Protein AF-A0A7Y6ZDT8-F1 (afdb_monomer_lite)

Secondary structure (DSSP, 8-state):
-B-TTT--B------HHHHHHHHTS-TT-S-SSB-TTSSBPPHHHHHHHHHHHHTTSGGGSHHHHSS---TTHHHHHHHHHHHHTT--HHHHHHHHT--HHHHHHHH--

Sequence (109 aa):
MRTNKRSKIATIPVSQKLAALLDATPSDRMLILVGDKGQKLDAGSASKAVSRSRNRIPELAPETKGFDLRLYDARGTTATRLLEAGLGLNDIASYMGWSIRYASQVIEH

Radius of gyration: 16.11 Å; chains: 1; bounding box: 37×29×42 Å

Foldseek 3Di:
DADDPPRFAADADQDPVNVVLVVVADPPDPDSDAPPVRHDDDPVNVFVVVQVVQCVPVCSNCVNVVHHDTPVVVLLVVLQVVVVVVDDLVNSCRNSSHDSVVSCVSHVD

pLDDT: mean 88.55, std 5.51, range [53.81, 94.5]

Structure (mmCIF, N/CA/C/O backbone):
data_AF-A0A7Y6ZDT8-F1
#
_entry.id   AF-A0A7Y6ZDT8-F1
#
loop_
_atom_site.group_PDB
_atom_site.id
_atom_site.type_symbol
_atom_site.label_atom_id
_atom_site.label_alt_id
_atom_site.label_comp_id
_atom_site.label_asym_id
_atom_site.label_entity_id
_atom_site.label_seq_id
_atom_site.pdbx_PDB_ins_code
_atom_site.Cartn_x
_atom_site.Cartn_y
_atom_site.Cartn_z
_atom_site.occupancy
_atom_site.B_iso_or_equiv
_atom_site.auth_seq_id
_atom_site.auth_comp_id
_atom_site.auth_asym_id
_atom_site.auth_atom_id
_atom_site.pdbx_PDB_model_num
ATOM 1 N N . MET A 1 1 ? -15.923 -1.604 -3.213 1.00 74.00 1 MET A N 1
ATOM 2 C CA . MET A 1 1 ? -15.858 -0.573 -2.142 1.00 74.00 1 MET A CA 1
ATOM 3 C C . MET A 1 1 ? -15.790 0.828 -2.755 1.00 74.00 1 MET A C 1
ATOM 5 O O . MET A 1 1 ? -15.483 0.921 -3.934 1.00 74.00 1 MET A O 1
ATOM 9 N N . ARG A 1 2 ? -16.094 1.915 -2.023 1.00 78.75 2 ARG A N 1
ATOM 10 C CA . ARG A 1 2 ? -15.938 3.306 -2.514 1.00 78.75 2 ARG A CA 1
ATOM 11 C C . ARG A 1 2 ? -14.840 4.038 -1.742 1.00 78.75 2 ARG A C 1
ATOM 13 O O . ARG A 1 2 ? -14.738 3.900 -0.529 1.00 78.75 2 ARG A O 1
ATOM 20 N N . THR A 1 3 ? -14.026 4.823 -2.441 1.00 78.25 3 THR A N 1
ATOM 21 C CA . THR A 1 3 ? -12.978 5.650 -1.825 1.00 78.25 3 THR A CA 1
ATOM 22 C C . THR A 1 3 ? -13.571 6.889 -1.155 1.00 78.25 3 THR A C 1
ATOM 24 O O . THR A 1 3 ? -14.488 7.503 -1.687 1.00 78.25 3 THR A O 1
ATOM 27 N N . ASN A 1 4 ? -13.016 7.308 -0.015 1.00 76.50 4 ASN A N 1
ATOM 28 C CA . ASN A 1 4 ? -13.595 8.406 0.769 1.00 76.50 4 ASN A CA 1
ATOM 29 C C . ASN A 1 4 ? -13.439 9.786 0.093 1.00 76.50 4 ASN A C 1
ATOM 31 O O . ASN A 1 4 ? -14.337 10.613 0.121 1.00 76.50 4 ASN A O 1
ATOM 35 N N . LYS A 1 5 ? -12.299 10.041 -0.568 1.00 78.06 5 LYS A N 1
ATOM 36 C CA . LYS A 1 5 ? -11.979 11.375 -1.113 1.00 78.06 5 LYS A CA 1
ATOM 37 C C . LYS A 1 5 ? -12.776 11.744 -2.371 1.00 78.06 5 LYS A C 1
ATOM 39 O O . LYS A 1 5 ? -13.021 12.918 -2.612 1.00 78.06 5 LYS A O 1
ATOM 44 N N . ARG A 1 6 ? -13.084 10.770 -3.233 1.00 79.75 6 ARG A N 1
ATOM 45 C CA . ARG A 1 6 ? -13.695 11.018 -4.557 1.00 79.75 6 ARG A CA 1
ATOM 46 C C . ARG A 1 6 ? -14.804 10.026 -4.915 1.00 79.75 6 ARG A C 1
ATOM 48 O O . ARG A 1 6 ? -15.192 9.962 -6.079 1.00 79.75 6 ARG A O 1
ATOM 55 N N . SER A 1 7 ? -15.256 9.210 -3.961 1.00 80.69 7 SER A N 1
ATOM 56 C CA . SER A 1 7 ? -16.308 8.196 -4.142 1.00 80.69 7 SER A CA 1
ATOM 57 C C . SER A 1 7 ? -16.076 7.231 -5.310 1.00 80.69 7 SER A C 1
ATOM 59 O O . SER A 1 7 ? -17.018 6.643 -5.835 1.00 80.69 7 SER A O 1
ATOM 61 N N . LYS A 1 8 ? -14.816 7.043 -5.726 1.00 81.38 8 LYS A N 1
ATOM 62 C CA . LYS A 1 8 ? -14.463 6.120 -6.812 1.00 81.38 8 LYS A CA 1
ATOM 63 C C . LYS A 1 8 ? -14.655 4.685 -6.351 1.00 81.38 8 LYS A C 1
ATOM 65 O O . LYS A 1 8 ? -14.282 4.361 -5.223 1.00 81.38 8 LYS A O 1
ATOM 70 N N . ILE A 1 9 ? -15.231 3.858 -7.216 1.00 81.62 9 ILE A N 1
ATOM 71 C CA . ILE A 1 9 ? -15.381 2.428 -6.963 1.00 81.62 9 ILE A CA 1
ATOM 72 C C . ILE A 1 9 ? -13.993 1.788 -7.052 1.00 81.62 9 ILE A C 1
ATOM 74 O O . ILE A 1 9 ? -13.243 2.065 -7.982 1.00 81.62 9 ILE A O 1
ATOM 78 N N . ALA A 1 10 ? -13.664 0.989 -6.043 1.00 86.44 10 ALA A N 1
ATOM 79 C CA . ALA A 1 10 ? -12.490 0.139 -5.984 1.00 86.44 10 ALA A CA 1
ATOM 80 C C . ALA A 1 10 ? -12.940 -1.314 -5.810 1.00 86.44 10 ALA A C 1
ATOM 82 O O . ALA A 1 10 ? -13.708 -1.615 -4.882 1.00 86.44 10 ALA A O 1
ATOM 83 N N . THR A 1 11 ? -12.465 -2.199 -6.679 1.00 88.19 11 THR A N 1
ATOM 84 C CA . THR A 1 11 ? -12.747 -3.639 -6.617 1.00 88.19 11 THR A CA 1
ATOM 85 C C . THR A 1 11 ? -11.484 -4.361 -6.177 1.00 88.19 11 THR A C 1
ATOM 87 O O . THR A 1 11 ? -10.534 -4.451 -6.935 1.00 88.19 11 THR A O 1
ATOM 90 N N . ILE A 1 12 ? -11.442 -4.853 -4.940 1.00 88.56 12 ILE A N 1
ATOM 91 C CA . ILE A 1 12 ? -10.247 -5.516 -4.405 1.00 88.56 12 ILE A CA 1
ATOM 92 C C . ILE A 1 12 ? -10.507 -7.024 -4.421 1.00 88.56 12 ILE A C 1
ATOM 94 O O . ILE A 1 12 ? -11.291 -7.490 -3.590 1.00 88.56 12 ILE A O 1
ATOM 98 N N . PRO A 1 13 ? -9.914 -7.785 -5.359 1.00 85.44 13 PRO A N 1
ATOM 99 C CA . PRO A 1 13 ? -10.041 -9.233 -5.348 1.00 85.44 13 PRO A CA 1
ATOM 100 C C . PRO 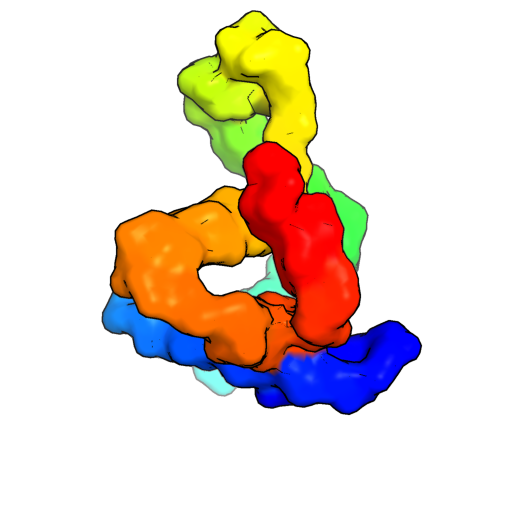A 1 13 ? -9.347 -9.805 -4.109 1.00 85.44 13 PRO A C 1
ATOM 102 O O . PRO A 1 13 ? -8.249 -9.385 -3.733 1.00 85.44 13 PRO A O 1
ATOM 105 N N . VAL A 1 14 ? -9.995 -10.774 -3.468 1.00 89.56 14 VAL A N 1
ATOM 106 C CA . VAL A 1 14 ? -9.444 -11.456 -2.297 1.00 89.56 14 VAL A CA 1
ATOM 107 C C . VAL A 1 14 ? -8.625 -12.645 -2.784 1.00 89.56 14 VAL A C 1
ATOM 109 O O . VAL A 1 14 ? -9.169 -13.608 -3.316 1.00 89.56 14 VAL A O 1
ATOM 112 N N . SER A 1 15 ? -7.302 -12.573 -2.629 1.00 89.31 15 SER A N 1
ATOM 113 C CA . SER A 1 15 ? -6.433 -13.722 -2.897 1.00 89.31 15 SER A CA 1
ATOM 114 C C . SER A 1 15 ? -6.637 -14.807 -1.839 1.00 89.31 15 SER A C 1
ATOM 116 O O . SER A 1 15 ? -7.038 -14.507 -0.717 1.00 89.31 15 SER A O 1
ATOM 118 N N . GLN A 1 16 ? -6.287 -16.060 -2.146 1.00 93.19 16 GLN A N 1
ATOM 119 C CA . GLN A 1 16 ? -6.370 -17.161 -1.173 1.00 93.19 16 GLN A CA 1
ATOM 120 C C . GLN A 1 16 ? -5.609 -16.853 0.125 1.00 93.19 16 GLN A C 1
ATOM 122 O O . GLN A 1 16 ? -6.105 -17.104 1.219 1.00 93.19 16 GLN A O 1
ATOM 127 N N . LYS A 1 17 ? -4.426 -16.234 0.015 1.00 92.06 17 LYS A N 1
ATOM 128 C CA . LYS A 1 17 ? -3.634 -15.815 1.179 1.00 92.06 17 LYS A CA 1
ATOM 129 C C . LYS A 1 17 ? -4.341 -14.735 2.000 1.00 92.06 17 LYS A C 1
ATOM 131 O O . LYS A 1 17 ? -4.255 -14.757 3.223 1.00 92.06 17 LYS A O 1
ATOM 136 N N . LEU A 1 1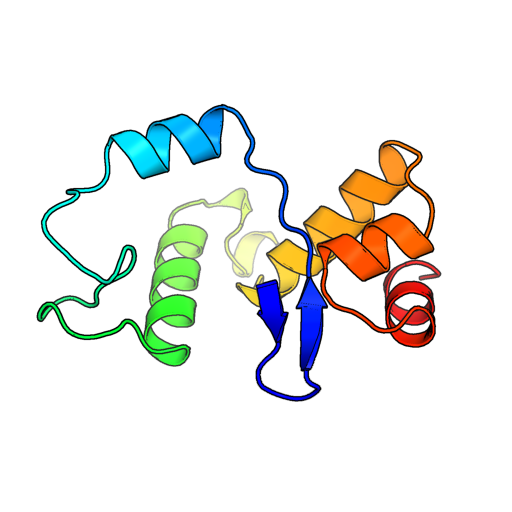8 ? -5.019 -13.789 1.346 1.00 90.62 18 LEU A N 1
ATOM 137 C CA . LEU A 1 18 ? -5.803 -12.775 2.047 1.00 90.62 18 LEU A CA 1
ATOM 138 C C . LEU A 1 18 ? -7.048 -13.389 2.697 1.00 90.62 18 LEU A C 1
ATOM 140 O O . LEU A 1 18 ? -7.336 -13.043 3.833 1.00 90.62 18 LEU A O 1
ATOM 144 N N . ALA A 1 19 ? -7.735 -14.318 2.026 1.00 93.50 19 ALA A N 1
ATOM 145 C CA . ALA A 1 19 ? -8.878 -15.037 2.588 1.00 93.50 19 ALA A CA 1
ATOM 146 C C . ALA A 1 19 ? -8.490 -15.767 3.881 1.00 93.50 19 ALA A C 1
ATOM 148 O O . ALA A 1 19 ? -9.070 -15.495 4.923 1.00 93.50 19 ALA A O 1
ATOM 149 N N . ALA A 1 20 ? -7.412 -16.559 3.852 1.00 94.50 20 ALA A N 1
ATOM 150 C CA . ALA A 1 20 ? -6.917 -17.262 5.036 1.00 94.50 20 ALA A CA 1
ATOM 151 C C . ALA A 1 20 ? -6.559 -16.315 6.199 1.00 94.50 20 ALA A C 1
ATOM 153 O O . ALA A 1 20 ? -6.768 -16.650 7.362 1.00 94.50 20 ALA A O 1
ATOM 154 N N . LEU A 1 21 ? -6.029 -15.121 5.903 1.00 91.50 21 LEU A N 1
ATOM 155 C CA . LEU A 1 21 ? -5.770 -14.104 6.927 1.00 91.50 21 LEU A CA 1
ATOM 156 C C . LEU A 1 21 ? -7.066 -13.523 7.503 1.00 91.50 21 LEU A C 1
ATOM 158 O O . LEU A 1 21 ? -7.148 -13.322 8.712 1.00 91.50 21 LEU A O 1
ATOM 162 N N . LEU A 1 22 ? -8.063 -13.253 6.658 1.00 90.00 22 LEU A N 1
ATOM 163 C CA . LEU A 1 22 ? -9.369 -12.763 7.097 1.00 90.00 22 LEU A CA 1
ATOM 164 C C . LEU A 1 22 ? -10.074 -13.797 7.980 1.00 90.00 22 LEU A C 1
ATOM 166 O O . LEU A 1 22 ? -10.562 -13.429 9.043 1.00 90.00 22 LEU A O 1
ATOM 170 N N . ASP A 1 23 ? -10.034 -15.074 7.601 1.00 90.94 23 ASP A N 1
ATOM 171 C CA . ASP A 1 23 ? -10.631 -16.177 8.365 1.00 90.94 23 ASP A CA 1
ATOM 172 C C . ASP A 1 23 ? -9.947 -16.386 9.725 1.00 90.94 23 ASP A C 1
ATOM 174 O O . ASP A 1 23 ? -10.594 -16.742 10.708 1.00 90.94 23 ASP A O 1
ATOM 178 N N . ALA A 1 24 ? -8.638 -16.124 9.810 1.00 90.94 24 ALA A N 1
ATOM 179 C CA . ALA A 1 24 ? -7.889 -16.157 11.066 1.00 90.94 24 ALA A CA 1
ATOM 180 C C . ALA A 1 24 ? -8.128 -14.920 11.956 1.00 90.94 24 ALA A C 1
ATOM 182 O O . ALA A 1 24 ? -7.673 -14.886 13.102 1.00 90.94 24 ALA A O 1
ATOM 183 N N . THR A 1 25 ? -8.799 -13.883 11.445 1.00 88.62 25 THR A N 1
ATOM 184 C CA . THR A 1 25 ? -9.086 -12.673 12.219 1.00 88.62 25 THR A CA 1
ATOM 185 C C . THR A 1 25 ? -10.336 -12.902 13.081 1.00 88.62 25 THR A C 1
ATOM 187 O O . THR A 1 25 ? -11.325 -13.420 12.566 1.00 88.62 25 THR A O 1
ATOM 190 N N . PRO A 1 26 ? -10.354 -12.511 14.372 1.00 88.06 26 PRO A N 1
ATOM 191 C CA . PRO A 1 26 ? -11.544 -12.679 15.204 1.00 88.06 26 PRO A CA 1
ATOM 192 C C . PRO A 1 26 ? -12.778 -12.005 14.589 1.00 88.06 26 PRO A C 1
ATOM 194 O O . PRO A 1 26 ? -12.724 -10.838 14.200 1.00 88.06 26 PRO A O 1
ATOM 197 N N . SER A 1 27 ? -13.892 -12.735 14.521 1.00 87.31 27 SER A N 1
ATOM 198 C CA . SER A 1 27 ? -15.162 -12.272 13.941 1.00 87.31 27 SER A CA 1
ATOM 199 C C . SER A 1 27 ? -16.021 -11.457 14.913 1.00 87.31 27 SER A C 1
ATOM 201 O O . SER A 1 27 ? -17.034 -10.882 14.521 1.00 87.31 27 SER A O 1
ATOM 203 N N . ASP A 1 28 ? -15.601 -11.371 16.175 1.00 89.06 28 ASP A N 1
ATOM 204 C CA . ASP A 1 28 ? -16.286 -10.687 17.277 1.00 89.06 28 ASP A CA 1
ATOM 205 C C . ASP A 1 28 ? -16.171 -9.154 17.238 1.00 89.06 28 ASP A C 1
ATOM 207 O O . ASP A 1 28 ? -16.666 -8.459 18.126 1.00 89.06 28 ASP A O 1
ATOM 211 N N . ARG A 1 29 ? -15.506 -8.605 16.218 1.00 84.12 29 ARG A N 1
ATOM 212 C CA . ARG A 1 29 ? -15.172 -7.183 16.127 1.00 84.12 29 ARG A CA 1
ATOM 213 C C . ARG A 1 29 ? -15.483 -6.602 14.760 1.00 84.12 29 ARG A C 1
ATOM 215 O O . ARG A 1 29 ? -15.257 -7.207 13.720 1.00 84.12 29 ARG A O 1
ATOM 222 N N . MET A 1 30 ? -15.908 -5.342 14.777 1.00 86.44 30 MET A N 1
ATOM 223 C CA . MET A 1 30 ? -16.205 -4.577 13.562 1.00 86.44 30 MET A CA 1
ATOM 224 C C . MET A 1 30 ? -14.955 -4.182 12.761 1.00 86.44 30 MET A C 1
ATOM 226 O O . MET A 1 30 ? -15.058 -3.859 11.579 1.00 86.44 30 MET A O 1
ATOM 230 N N . LEU A 1 31 ? -13.779 -4.138 13.396 1.00 88.62 31 LEU A N 1
ATOM 231 C CA . LEU A 1 31 ? -12.537 -3.667 12.783 1.00 88.62 31 LEU A CA 1
ATOM 232 C C . LEU A 1 31 ? -11.517 -4.800 12.676 1.00 88.62 31 LEU A C 1
ATOM 234 O O . LEU A 1 31 ? -11.121 -5.375 13.684 1.00 88.62 31 LEU A O 1
ATOM 238 N N . ILE A 1 32 ? -11.030 -5.039 11.457 1.00 87.25 32 ILE A N 1
ATOM 239 C CA . ILE A 1 32 ? -9.954 -6.004 11.172 1.00 87.25 32 ILE A CA 1
ATOM 240 C C . ILE A 1 32 ? -8.605 -5.471 11.678 1.00 87.25 32 ILE A C 1
ATOM 242 O O . ILE A 1 32 ? -7.816 -6.202 12.267 1.00 87.25 32 ILE A O 1
ATOM 246 N N . LEU A 1 33 ? -8.339 -4.178 11.466 1.00 87.25 33 LEU A N 1
ATOM 247 C CA . LEU A 1 33 ? -7.104 -3.520 11.890 1.00 87.25 33 LEU A CA 1
ATOM 248 C C . LEU A 1 33 ? -7.378 -2.593 13.073 1.00 87.25 33 LEU A C 1
ATOM 250 O O . LEU A 1 33 ? -8.041 -1.559 12.933 1.00 87.25 33 LEU A O 1
ATOM 254 N N . VAL A 1 34 ? -6.819 -2.954 14.223 1.00 88.69 34 VAL A N 1
ATOM 255 C CA . VAL A 1 34 ? -6.861 -2.166 15.456 1.00 88.69 34 VAL A CA 1
ATOM 256 C C . VAL A 1 34 ? -5.453 -1.729 15.847 1.00 88.69 34 VAL A C 1
ATOM 258 O O . VAL A 1 34 ? -4.475 -2.418 15.561 1.00 88.69 34 VAL A O 1
ATOM 261 N N . GLY A 1 35 ? -5.342 -0.550 16.453 1.00 85.25 35 GLY A N 1
ATOM 262 C CA . GLY A 1 35 ? -4.110 -0.105 17.097 1.00 85.25 35 GLY A CA 1
ATOM 263 C C . GLY A 1 35 ? -3.902 -0.786 18.451 1.00 85.25 35 GLY A C 1
ATOM 264 O O . GLY A 1 35 ? -4.760 -1.525 18.930 1.00 85.25 35 GLY A O 1
ATOM 265 N N . ASP A 1 36 ? -2.786 -0.468 19.103 1.00 80.69 36 ASP A N 1
ATOM 266 C CA . ASP A 1 36 ? -2.340 -1.135 20.337 1.00 80.69 36 ASP A CA 1
ATOM 267 C C . ASP A 1 36 ? -3.338 -1.047 21.512 1.00 80.69 36 ASP A C 1
ATOM 269 O O . ASP A 1 36 ? -3.282 -1.867 22.422 1.00 80.69 36 ASP A O 1
ATOM 273 N N . LYS A 1 37 ? -4.266 -0.077 21.508 1.00 83.44 37 LYS A N 1
ATOM 274 C CA . LYS A 1 37 ? -5.307 0.083 22.545 1.00 83.44 37 LYS A CA 1
ATOM 275 C C . LYS A 1 37 ? -6.702 -0.357 22.067 1.00 83.44 37 LYS A C 1
ATOM 277 O O . LYS A 1 37 ? -7.703 0.053 22.646 1.00 83.44 37 LYS A O 1
ATOM 282 N N . GLY A 1 38 ? -6.790 -1.143 20.989 1.00 82.69 38 GLY A N 1
ATOM 283 C CA . GLY A 1 38 ? -8.052 -1.658 20.436 1.00 82.69 38 GLY A CA 1
ATOM 284 C C . GLY A 1 38 ? -8.873 -0.651 19.617 1.00 82.69 38 GLY A C 1
ATOM 285 O O . GLY A 1 38 ? -9.920 -0.995 19.074 1.00 82.69 38 GLY A O 1
ATOM 286 N N . GLN A 1 39 ? -8.406 0.590 19.487 1.00 86.19 39 GLN A N 1
ATOM 287 C CA . GLN A 1 39 ? -9.032 1.631 18.678 1.00 86.19 39 GLN A CA 1
ATOM 288 C C .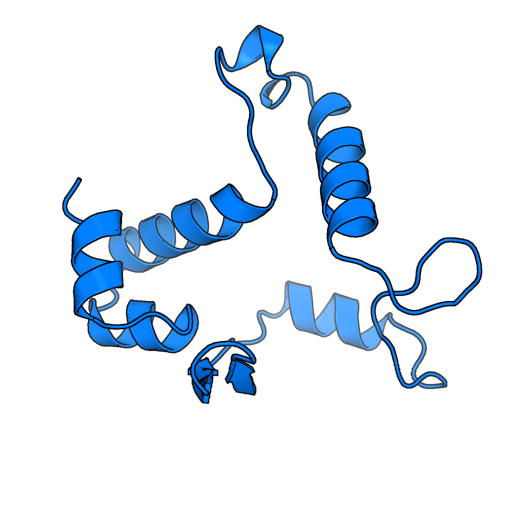 GLN A 1 39 ? -8.767 1.437 17.182 1.00 86.19 39 GLN A C 1
ATOM 290 O O . GLN A 1 39 ? -7.837 0.738 16.776 1.00 86.19 39 GLN A O 1
ATOM 295 N N . LYS A 1 40 ? -9.541 2.133 16.344 1.00 88.62 40 LYS A N 1
ATOM 296 C CA . LYS A 1 40 ? -9.305 2.187 14.899 1.00 88.62 40 LYS A CA 1
ATOM 297 C C . LYS A 1 40 ? -7.863 2.593 14.595 1.00 88.62 40 LYS A C 1
ATOM 299 O O . LYS A 1 40 ? -7.400 3.635 15.057 1.00 88.62 40 LYS A O 1
ATOM 304 N N . LEU A 1 41 ? -7.188 1.792 13.775 1.00 91.00 41 LEU A N 1
ATOM 305 C CA . LEU A 1 41 ? -5.853 2.115 13.292 1.00 91.00 41 LEU A CA 1
ATOM 306 C C . LEU A 1 41 ? -5.903 3.370 12.403 1.00 91.00 41 LEU A C 1
ATOM 308 O O . LEU A 1 41 ? -6.596 3.394 11.382 1.00 91.00 41 LEU A O 1
ATOM 312 N N . ASP A 1 42 ? -5.180 4.420 12.790 1.00 91.00 42 ASP A N 1
ATOM 313 C CA . ASP A 1 42 ? -5.038 5.632 11.985 1.00 91.00 42 ASP A CA 1
ATOM 314 C C . ASP A 1 42 ? -3.935 5.485 10.921 1.00 91.00 42 ASP A C 1
ATOM 316 O O . ASP A 1 42 ? -3.067 4.610 10.992 1.00 91.00 42 ASP A O 1
ATOM 320 N N . ALA A 1 43 ? -3.960 6.364 9.917 1.00 89.62 43 ALA A N 1
ATOM 321 C CA . ALA A 1 43 ? -3.034 6.303 8.787 1.00 89.62 43 ALA A CA 1
ATOM 322 C C . ALA A 1 43 ? -1.560 6.488 9.198 1.00 89.62 43 ALA A C 1
ATOM 324 O O . ALA A 1 43 ? -0.674 5.864 8.610 1.00 89.62 43 ALA A O 1
ATOM 325 N N . GLY A 1 44 ? -1.286 7.318 10.209 1.00 92.19 44 GLY A N 1
ATOM 326 C CA . GLY A 1 44 ? 0.064 7.556 10.713 1.00 92.19 44 GLY A CA 1
ATOM 327 C C . GLY A 1 44 ? 0.618 6.326 11.424 1.00 92.19 44 GLY A C 1
ATOM 328 O O . GLY A 1 44 ? 1.744 5.907 11.149 1.00 92.19 44 GLY A O 1
ATOM 329 N N . SER A 1 45 ? -0.188 5.705 12.284 1.00 90.50 45 SER A N 1
ATOM 330 C CA . SER A 1 45 ? 0.166 4.457 12.969 1.00 90.50 45 SER A C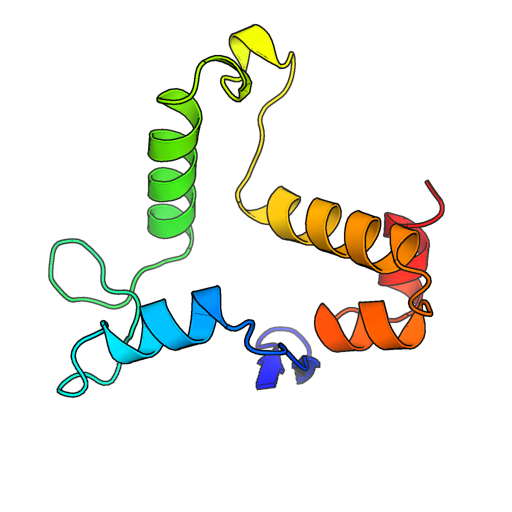A 1
ATOM 331 C C . SER A 1 45 ? 0.362 3.297 11.993 1.00 90.50 45 SER A C 1
ATOM 333 O O . SER A 1 45 ? 1.350 2.570 12.110 1.00 90.50 45 SER A O 1
ATOM 335 N N . ALA A 1 46 ? -0.503 3.164 10.982 1.00 91.50 46 ALA A N 1
ATOM 336 C CA . ALA A 1 46 ? -0.344 2.167 9.922 1.00 91.50 46 ALA A CA 1
ATOM 337 C C . ALA A 1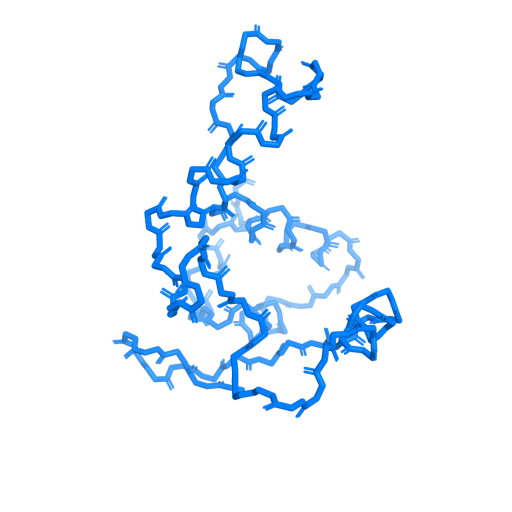 46 ? 0.976 2.351 9.153 1.00 91.50 46 ALA A C 1
ATOM 339 O O . ALA A 1 46 ? 1.729 1.395 8.968 1.00 91.50 46 ALA A O 1
ATOM 340 N N . SER A 1 47 ? 1.294 3.591 8.762 1.00 91.56 47 SER A N 1
ATOM 341 C CA . SER A 1 47 ? 2.551 3.919 8.080 1.00 91.56 47 SER A CA 1
ATOM 342 C C . SER A 1 47 ? 3.771 3.557 8.936 1.00 91.56 47 SER A C 1
ATOM 344 O O . SER A 1 47 ? 4.663 2.842 8.478 1.00 91.56 47 SER A O 1
ATOM 346 N N . LYS A 1 48 ? 3.773 3.947 10.220 1.00 92.12 48 LYS A N 1
ATOM 347 C CA . LYS A 1 48 ? 4.849 3.612 11.169 1.00 92.12 48 LYS A CA 1
ATOM 348 C C . LYS A 1 48 ? 5.011 2.105 11.351 1.00 92.12 48 LYS A C 1
ATOM 350 O O . LYS A 1 48 ? 6.139 1.618 11.370 1.00 92.12 48 LYS A O 1
ATOM 355 N N . ALA A 1 49 ? 3.913 1.361 11.484 1.00 91.69 49 ALA A N 1
ATOM 356 C CA . ALA A 1 49 ? 3.958 -0.091 11.629 1.00 91.69 49 ALA A CA 1
ATOM 357 C C . ALA A 1 49 ? 4.638 -0.758 10.424 1.00 91.69 49 ALA A C 1
ATOM 359 O O . ALA A 1 49 ? 5.510 -1.606 10.604 1.00 91.69 49 ALA A O 1
ATOM 360 N N . VAL A 1 50 ? 4.307 -0.312 9.210 1.00 91.88 50 VAL A N 1
ATOM 361 C CA . VAL A 1 50 ? 4.899 -0.823 7.968 1.00 91.88 50 VAL A CA 1
ATOM 362 C C . VAL A 1 50 ? 6.374 -0.448 7.860 1.00 91.88 50 VAL A C 1
ATOM 364 O O . VAL A 1 50 ? 7.189 -1.324 7.590 1.00 91.88 50 VAL A O 1
ATOM 367 N N . SER A 1 51 ? 6.751 0.799 8.159 1.00 92.12 51 SER A N 1
ATOM 368 C CA . SER A 1 51 ? 8.161 1.216 8.191 1.00 92.12 51 SER A CA 1
ATOM 369 C C . SER A 1 51 ? 8.988 0.412 9.199 1.00 92.12 51 SER A C 1
ATOM 371 O O . SER A 1 51 ? 10.095 -0.013 8.878 1.00 92.12 51 SER A O 1
ATOM 373 N N . ARG A 1 52 ? 8.447 0.129 10.394 1.00 92.38 52 ARG A N 1
ATOM 374 C CA . ARG A 1 52 ? 9.117 -0.726 11.392 1.00 92.38 52 ARG A CA 1
ATOM 375 C C . ARG A 1 52 ? 9.300 -2.161 10.908 1.00 92.38 52 ARG A C 1
ATOM 377 O O . ARG A 1 52 ? 10.294 -2.792 11.245 1.00 92.38 52 ARG A O 1
ATOM 384 N N . SER A 1 53 ? 8.338 -2.712 10.175 1.00 91.12 53 SER A N 1
ATOM 385 C CA . SER A 1 53 ? 8.472 -4.050 9.588 1.00 91.12 53 SER A CA 1
ATOM 386 C C . SER A 1 53 ? 9.463 -4.062 8.426 1.00 91.12 53 SER A C 1
ATOM 388 O O . SER A 1 53 ? 10.292 -4.959 8.364 1.00 91.12 53 SER A O 1
ATOM 390 N N . ARG A 1 54 ? 9.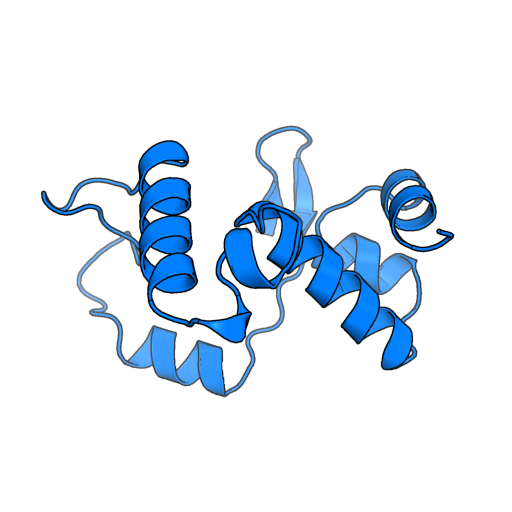447 -3.035 7.568 1.00 92.69 54 ARG A N 1
ATOM 391 C CA . ARG A 1 54 ? 10.407 -2.860 6.471 1.00 92.69 54 ARG A CA 1
ATOM 392 C C . ARG A 1 54 ? 11.847 -2.779 6.978 1.00 92.69 54 ARG A C 1
ATOM 394 O O . ARG A 1 54 ? 12.688 -3.498 6.471 1.00 92.69 54 ARG A O 1
ATOM 401 N N . ASN A 1 55 ? 12.123 -1.962 7.996 1.00 91.75 55 ASN A N 1
ATOM 402 C CA . ASN A 1 55 ? 13.481 -1.796 8.539 1.00 91.75 55 ASN A CA 1
ATOM 403 C C . ASN A 1 55 ? 14.043 -3.066 9.202 1.00 91.75 55 ASN A C 1
ATOM 405 O O . ASN A 1 55 ? 15.226 -3.120 9.505 1.00 91.75 55 ASN A O 1
ATOM 409 N N . ARG A 1 56 ? 13.206 -4.080 9.456 1.00 93.50 56 ARG A N 1
ATOM 410 C CA . ARG A 1 56 ? 13.651 -5.393 9.945 1.00 93.50 56 ARG A CA 1
ATOM 411 C C . ARG A 1 56 ? 14.078 -6.338 8.817 1.00 93.50 56 ARG A C 1
ATOM 413 O O . ARG A 1 56 ? 14.565 -7.422 9.110 1.00 93.50 56 ARG A O 1
ATOM 420 N N . ILE A 1 57 ? 13.877 -5.944 7.559 1.00 93.88 57 ILE A N 1
ATOM 421 C CA . ILE A 1 57 ? 14.240 -6.700 6.360 1.00 93.88 57 ILE A CA 1
ATOM 422 C C . ILE A 1 57 ? 15.400 -5.944 5.694 1.00 93.88 57 ILE A C 1
ATOM 424 O O . ILE A 1 57 ? 15.149 -4.883 5.113 1.00 93.88 57 ILE A O 1
ATOM 428 N N . PRO A 1 58 ? 16.651 -6.432 5.798 1.00 90.50 58 PRO A N 1
ATOM 429 C CA . PRO A 1 58 ? 17.836 -5.704 5.337 1.00 90.50 58 PRO A CA 1
ATOM 430 C C . PRO A 1 58 ? 17.735 -5.218 3.886 1.00 90.50 58 PRO A C 1
ATOM 432 O O . PRO A 1 58 ? 18.042 -4.071 3.592 1.00 90.50 58 PRO A O 1
ATOM 435 N N . GLU A 1 59 ? 17.197 -6.038 2.985 1.00 92.19 59 GLU A N 1
ATOM 436 C CA . GLU A 1 59 ? 17.080 -5.736 1.552 1.00 92.19 59 GLU A CA 1
ATOM 437 C C . GLU A 1 59 ? 16.094 -4.597 1.247 1.00 92.19 59 GLU A C 1
ATOM 439 O O . GLU A 1 59 ? 16.106 -4.019 0.158 1.00 92.19 59 GLU A O 1
ATOM 444 N N . LEU A 1 60 ? 15.204 -4.286 2.192 1.00 89.88 60 LEU A N 1
ATOM 445 C CA . LEU A 1 60 ? 14.198 -3.234 2.066 1.00 89.88 60 LEU A CA 1
ATOM 446 C C . LEU A 1 60 ? 14.542 -1.989 2.886 1.00 89.88 60 LEU A C 1
ATOM 448 O O . LEU A 1 60 ? 13.807 -0.998 2.815 1.00 89.88 60 LEU A O 1
ATOM 452 N N . ALA A 1 61 ? 15.615 -2.035 3.676 1.00 89.44 61 ALA A N 1
ATOM 453 C CA . ALA A 1 61 ? 16.035 -0.918 4.497 1.00 89.44 61 ALA A CA 1
ATOM 454 C C . ALA A 1 61 ? 16.529 0.242 3.604 1.00 89.44 61 ALA A C 1
ATOM 456 O O . ALA A 1 61 ? 17.187 -0.012 2.589 1.00 89.44 61 ALA A O 1
ATOM 457 N N . PRO A 1 62 ? 16.203 1.512 3.922 1.00 89.19 62 PRO A N 1
ATOM 458 C CA . PRO A 1 62 ? 16.566 2.657 3.082 1.00 89.19 62 PRO A CA 1
ATOM 459 C C . PRO A 1 62 ? 18.060 2.744 2.766 1.00 89.19 62 PRO A C 1
ATOM 461 O O . PRO A 1 62 ? 18.426 3.089 1.646 1.00 89.19 62 PRO A O 1
ATOM 464 N N . GLU A 1 63 ? 18.906 2.390 3.732 1.00 87.81 63 GLU A N 1
ATOM 465 C CA . GLU A 1 63 ? 20.360 2.328 3.602 1.00 87.81 63 GLU A CA 1
ATOM 466 C C . GLU A 1 63 ? 20.824 1.361 2.504 1.00 87.81 63 GLU A C 1
ATOM 468 O O . GLU A 1 63 ? 21.779 1.656 1.793 1.00 87.81 63 GLU A O 1
ATOM 473 N N . THR A 1 64 ? 20.126 0.240 2.320 1.00 89.56 64 THR A N 1
ATOM 474 C CA . THR A 1 64 ? 20.445 -0.767 1.300 1.00 89.56 64 THR A CA 1
ATOM 475 C C . THR A 1 64 ? 19.775 -0.447 -0.032 1.00 89.56 64 THR A C 1
ATOM 477 O O . THR A 1 64 ? 20.368 -0.635 -1.091 1.00 89.56 64 THR A O 1
ATOM 480 N N . LYS A 1 65 ? 18.539 0.060 0.000 1.00 88.56 65 LYS A N 1
ATOM 481 C CA . LYS A 1 65 ? 17.749 0.366 -1.201 1.00 88.56 65 LYS A CA 1
ATOM 482 C C . LYS A 1 65 ? 18.136 1.681 -1.883 1.00 88.56 65 LYS A C 1
ATOM 484 O O . LYS A 1 65 ? 17.800 1.863 -3.050 1.00 88.56 65 LYS A O 1
ATOM 489 N N . GLY A 1 66 ? 18.763 2.610 -1.161 1.00 89.56 66 GLY A N 1
ATOM 490 C CA . GLY A 1 66 ? 19.079 3.964 -1.635 1.00 89.56 66 GLY A CA 1
ATOM 491 C C . GLY A 1 66 ? 17.881 4.923 -1.673 1.00 89.56 66 GLY A C 1
ATOM 492 O O . GLY A 1 66 ? 18.032 6.081 -2.051 1.00 89.56 66 GLY A O 1
ATOM 493 N N . PHE A 1 67 ? 16.688 4.466 -1.280 1.00 87.81 67 PHE A N 1
ATOM 494 C CA . PHE A 1 67 ? 15.481 5.284 -1.161 1.00 87.81 67 PHE A CA 1
ATOM 495 C C . PHE A 1 67 ? 14.480 4.682 -0.171 1.00 87.81 67 PHE A C 1
ATOM 497 O O . PHE A 1 67 ? 14.538 3.505 0.186 1.00 87.81 67 PHE A O 1
ATOM 504 N N . ASP A 1 68 ? 13.532 5.505 0.273 1.00 88.94 68 ASP A N 1
ATOM 505 C CA . ASP A 1 68 ? 12.633 5.162 1.369 1.00 88.94 68 ASP A CA 1
ATOM 506 C C . ASP A 1 68 ? 11.300 4.569 0.880 1.00 88.94 68 ASP A C 1
ATOM 508 O O . ASP A 1 68 ? 10.425 5.297 0.417 1.00 88.94 68 ASP A O 1
ATOM 512 N N . LEU A 1 69 ? 11.120 3.250 1.027 1.00 91.00 69 LEU A N 1
ATOM 513 C CA . LEU A 1 69 ? 9.874 2.560 0.656 1.00 91.00 69 LEU A CA 1
ATOM 514 C C . LEU A 1 69 ? 8.732 2.854 1.635 1.00 91.00 69 LEU A C 1
ATOM 516 O O . LEU A 1 69 ? 8.781 2.477 2.807 1.00 91.00 69 LEU A O 1
ATOM 520 N N . ARG A 1 70 ? 7.654 3.461 1.160 1.00 90.50 70 ARG A N 1
ATOM 521 C CA . ARG A 1 70 ? 6.459 3.792 1.939 1.00 90.50 70 ARG A CA 1
ATOM 522 C C . ARG A 1 70 ? 5.361 2.750 1.752 1.00 90.50 70 ARG A C 1
ATOM 524 O O . ARG A 1 70 ? 5.287 2.055 0.745 1.00 90.50 70 ARG A O 1
ATOM 531 N N . LEU A 1 71 ? 4.414 2.722 2.694 1.00 90.81 71 LEU A N 1
ATOM 532 C CA . LEU A 1 71 ? 3.176 1.941 2.554 1.00 90.81 71 LEU A CA 1
ATOM 533 C C . LEU A 1 71 ? 2.439 2.261 1.239 1.00 90.81 71 LEU A C 1
ATOM 535 O O . LEU A 1 71 ? 1.854 1.374 0.626 1.00 90.81 71 LEU A O 1
ATOM 539 N N . TYR A 1 72 ? 2.485 3.518 0.792 1.00 87.81 72 TYR A N 1
ATOM 540 C CA . TYR A 1 72 ? 1.871 3.933 -0.468 1.00 87.81 72 TYR A CA 1
ATOM 541 C C . TYR A 1 72 ? 2.459 3.210 -1.692 1.00 87.81 72 TYR A C 1
ATOM 543 O O . TYR A 1 72 ? 1.713 2.869 -2.613 1.00 87.81 72 TYR A O 1
ATOM 551 N N . ASP A 1 73 ? 3.758 2.906 -1.673 1.00 89.56 73 ASP A N 1
ATOM 552 C CA . ASP A 1 73 ? 4.469 2.323 -2.815 1.00 89.56 73 ASP A CA 1
ATOM 553 C C . ASP A 1 73 ? 4.004 0.897 -3.110 1.00 89.56 73 ASP A C 1
ATOM 555 O O . ASP A 1 73 ? 3.993 0.483 -4.266 1.00 89.56 73 ASP A O 1
ATOM 559 N N . ALA A 1 74 ? 3.497 0.177 -2.101 1.00 90.12 74 ALA A N 1
ATOM 560 C CA . ALA A 1 74 ? 2.914 -1.152 -2.286 1.00 90.12 74 ALA A CA 1
ATOM 561 C C . ALA A 1 74 ? 1.770 -1.151 -3.318 1.00 90.12 74 ALA A C 1
ATOM 563 O O . ALA A 1 74 ? 1.587 -2.126 -4.051 1.00 90.12 74 ALA A O 1
ATOM 564 N N . ARG A 1 75 ? 1.018 -0.047 -3.416 1.00 89.94 75 ARG A N 1
ATOM 565 C CA . ARG A 1 75 ? -0.053 0.111 -4.408 1.00 89.94 75 ARG A CA 1
ATOM 566 C C . ARG A 1 75 ? 0.507 0.298 -5.818 1.00 89.94 75 ARG A C 1
ATOM 568 O O . ARG A 1 75 ? -0.003 -0.325 -6.742 1.00 89.94 75 ARG A O 1
ATOM 575 N N . GLY A 1 76 ? 1.565 1.098 -5.964 1.00 90.12 76 GLY A N 1
ATOM 576 C CA . GLY A 1 76 ? 2.290 1.263 -7.228 1.00 90.12 76 GLY A CA 1
ATOM 577 C C . GLY A 1 76 ? 2.898 -0.057 -7.701 1.00 90.12 76 GLY A C 1
ATOM 578 O O . GLY A 1 76 ? 2.603 -0.502 -8.802 1.00 90.12 76 GLY A O 1
ATOM 579 N N . THR A 1 77 ? 3.618 -0.760 -6.822 1.00 90.88 77 THR A N 1
ATOM 580 C CA . THR A 1 77 ? 4.177 -2.090 -7.117 1.00 90.88 77 THR A CA 1
ATOM 581 C C . THR A 1 77 ? 3.102 -3.094 -7.527 1.00 90.88 77 THR A C 1
ATOM 583 O O . THR A 1 77 ? 3.315 -3.893 -8.434 1.00 90.88 77 THR A O 1
ATOM 586 N N . THR A 1 78 ? 1.931 -3.064 -6.884 1.00 91.81 78 THR A N 1
ATOM 587 C CA . THR A 1 78 ? 0.818 -3.939 -7.277 1.00 91.81 78 THR A CA 1
ATOM 588 C C . THR A 1 78 ? 0.290 -3.573 -8.666 1.00 91.81 78 THR A C 1
ATOM 590 O O . THR A 1 78 ? 0.010 -4.471 -9.449 1.00 91.81 78 THR A O 1
ATOM 593 N N . ALA A 1 79 ? 0.191 -2.283 -9.005 1.00 92.12 79 ALA A N 1
ATOM 594 C CA . ALA A 1 79 ? -0.224 -1.846 -10.338 1.00 92.12 79 ALA A CA 1
ATOM 595 C C . ALA A 1 79 ? 0.748 -2.321 -11.426 1.00 92.12 79 ALA A C 1
ATOM 597 O O . ALA A 1 79 ? 0.296 -2.889 -12.417 1.00 92.12 79 ALA A O 1
ATOM 598 N N . THR A 1 80 ? 2.058 -2.177 -11.201 1.00 91.62 80 THR A N 1
ATOM 599 C CA . THR A 1 80 ? 3.093 -2.695 -12.108 1.00 91.62 80 THR A CA 1
ATOM 600 C C . THR A 1 80 ? 2.956 -4.206 -12.295 1.00 91.62 80 THR A C 1
ATOM 602 O O . THR A 1 80 ? 2.891 -4.671 -13.424 1.00 91.62 80 THR A O 1
ATOM 605 N N . ARG A 1 81 ? 2.786 -4.977 -11.212 1.00 91.94 81 ARG A N 1
ATOM 606 C CA . ARG A 1 81 ? 2.604 -6.440 -11.301 1.00 91.94 81 ARG A CA 1
ATOM 607 C C . ARG A 1 81 ? 1.352 -6.857 -12.069 1.00 91.94 81 ARG A C 1
ATOM 609 O O . ARG A 1 81 ? 1.362 -7.870 -12.756 1.00 91.94 81 ARG A O 1
ATOM 616 N N . LEU A 1 82 ? 0.256 -6.112 -11.929 1.00 91.69 82 LEU A N 1
ATOM 617 C CA . LEU A 1 82 ? -0.972 -6.388 -12.677 1.00 91.69 82 LEU A CA 1
ATOM 618 C C . LEU A 1 82 ? -0.795 -6.077 -14.167 1.00 91.69 82 LEU A C 1
ATOM 620 O O . LEU A 1 82 ? -1.289 -6.832 -14.999 1.00 91.69 82 LEU A O 1
ATOM 624 N N . LEU A 1 83 ? -0.064 -5.010 -14.501 1.00 92.50 83 LEU A N 1
ATOM 625 C CA . LEU A 1 83 ? 0.294 -4.705 -15.884 1.00 92.50 83 LEU A CA 1
ATOM 626 C C . LEU A 1 83 ? 1.188 -5.795 -16.487 1.00 92.50 83 LEU A C 1
ATOM 628 O O . LEU A 1 83 ? 0.914 -6.259 -17.586 1.00 92.50 83 LEU A O 1
ATOM 632 N N . GLU A 1 84 ? 2.222 -6.231 -15.762 1.00 92.19 84 GLU A N 1
ATOM 633 C CA . GLU A 1 84 ? 3.114 -7.325 -16.177 1.00 92.19 84 GLU A CA 1
ATOM 634 C C . GLU A 1 84 ? 2.349 -8.642 -16.386 1.00 92.19 84 GLU A C 1
ATOM 636 O O . GLU A 1 84 ? 2.694 -9.432 -17.260 1.00 92.19 84 GLU A O 1
ATOM 641 N N . ALA A 1 85 ? 1.268 -8.856 -15.628 1.00 92.69 85 ALA A N 1
ATOM 642 C CA . ALA A 1 85 ? 0.341 -9.971 -15.814 1.00 92.69 85 ALA A CA 1
ATOM 643 C C . ALA A 1 85 ? -0.648 -9.776 -16.988 1.00 92.69 85 ALA A C 1
ATOM 645 O O . ALA A 1 85 ? -1.521 -10.617 -17.196 1.00 92.69 85 ALA A O 1
ATOM 646 N N . GLY A 1 86 ? -0.531 -8.683 -17.747 1.00 93.31 86 GLY A N 1
ATOM 647 C CA . GLY A 1 86 ? -1.314 -8.403 -18.951 1.00 93.31 86 GLY A CA 1
ATOM 648 C C . GLY A 1 86 ? -2.672 -7.740 -18.711 1.00 93.31 86 GLY A C 1
ATOM 649 O O . GLY A 1 86 ? -3.489 -7.699 -19.631 1.00 93.31 86 GLY A O 1
ATOM 650 N N . LEU A 1 87 ? -2.956 -7.232 -17.505 1.00 93.44 87 LEU A N 1
ATOM 651 C CA . LEU A 1 87 ? -4.233 -6.563 -17.249 1.00 93.44 87 LEU A CA 1
ATOM 652 C C . LEU A 1 87 ? -4.294 -5.197 -17.934 1.00 93.44 87 LEU A C 1
ATOM 654 O O . LEU A 1 87 ? -3.332 -4.430 -17.947 1.00 93.44 87 LEU A O 1
ATOM 658 N N . GLY A 1 88 ? -5.481 -4.866 -18.443 1.00 93.00 88 GLY A N 1
ATOM 659 C CA . GLY A 1 88 ? -5.737 -3.575 -19.060 1.00 93.00 88 GLY A CA 1
ATOM 660 C C . GLY A 1 88 ? -5.733 -2.427 -18.048 1.00 93.00 88 GLY A C 1
ATOM 661 O O . GLY A 1 88 ? -6.074 -2.583 -16.872 1.00 93.00 88 GLY A O 1
ATOM 662 N N . LEU A 1 89 ? -5.429 -1.222 -18.533 1.00 91.94 89 LEU A N 1
ATOM 663 C CA . LEU A 1 89 ? -5.381 -0.002 -17.720 1.00 91.94 89 LEU A CA 1
ATOM 664 C C . LEU A 1 89 ? -6.694 0.273 -16.963 1.00 91.94 89 LEU A C 1
ATOM 666 O O . LEU A 1 89 ? -6.675 0.772 -15.836 1.00 91.94 89 LEU A O 1
ATOM 670 N N . ASN A 1 90 ? -7.836 -0.074 -17.565 1.00 91.62 90 ASN A N 1
ATOM 671 C CA . ASN A 1 90 ? -9.158 0.077 -16.954 1.00 91.62 90 ASN A CA 1
ATOM 672 C C . ASN A 1 90 ? -9.346 -0.838 -15.738 1.00 91.62 90 ASN A C 1
ATOM 674 O O . ASN A 1 90 ? -9.851 -0.383 -14.708 1.00 91.62 90 ASN A O 1
ATOM 678 N N . ASP A 1 91 ? -8.901 -2.092 -15.830 1.00 92.06 91 ASP A N 1
ATOM 679 C CA . ASP A 1 91 ? -8.997 -3.057 -14.733 1.00 92.06 91 ASP A CA 1
ATOM 680 C C . ASP A 1 91 ? -8.089 -2.640 -13.583 1.00 92.06 91 ASP A C 1
ATOM 682 O O . ASP A 1 91 ? -8.519 -2.593 -12.431 1.00 92.06 91 ASP A O 1
ATOM 686 N N . ILE A 1 92 ? -6.861 -2.216 -13.896 1.00 92.56 92 ILE A N 1
ATOM 687 C CA . ILE A 1 92 ? -5.922 -1.710 -12.894 1.00 92.56 92 ILE A CA 1
ATOM 688 C C . ILE A 1 92 ? -6.490 -0.455 -12.220 1.00 92.56 92 ILE A C 1
ATOM 690 O O . ILE A 1 92 ? -6.481 -0.353 -10.992 1.00 92.56 92 ILE A O 1
ATOM 694 N N . ALA A 1 93 ? -7.053 0.487 -12.982 1.00 92.06 93 ALA A N 1
ATOM 695 C CA . ALA A 1 93 ? -7.692 1.673 -12.417 1.00 92.06 93 ALA A CA 1
ATOM 696 C C . ALA A 1 93 ? -8.866 1.312 -11.490 1.00 92.06 93 ALA A C 1
ATOM 698 O O . ALA A 1 93 ? -8.984 1.889 -10.404 1.00 92.06 93 ALA A O 1
ATOM 699 N N . SER A 1 94 ? -9.688 0.334 -11.878 1.00 91.88 94 SER A N 1
ATOM 700 C CA . SER A 1 94 ? -10.796 -0.190 -11.075 1.00 91.88 94 SER A CA 1
ATOM 701 C C . SER A 1 94 ? -10.309 -0.866 -9.791 1.00 91.88 94 SER A C 1
ATOM 703 O O . SER A 1 94 ? -10.826 -0.586 -8.710 1.00 91.88 94 SER A O 1
ATOM 705 N N . TYR A 1 95 ? -9.266 -1.695 -9.859 1.00 91.81 95 TYR A N 1
ATOM 706 C CA . TYR A 1 95 ? -8.720 -2.376 -8.682 1.00 91.81 95 TYR A CA 1
ATOM 707 C C . TYR A 1 95 ? -8.055 -1.424 -7.705 1.00 91.81 95 TYR A C 1
ATOM 709 O O . TYR A 1 95 ? -8.223 -1.533 -6.489 1.00 91.81 95 TYR A O 1
ATOM 717 N N . MET A 1 96 ? -7.359 -0.425 -8.235 1.00 90.50 96 MET A N 1
ATOM 718 C CA . MET A 1 96 ? -6.736 0.589 -7.410 1.00 90.50 96 MET A CA 1
ATOM 719 C C . MET A 1 96 ? -7.771 1.576 -6.873 1.00 90.50 96 MET A C 1
ATOM 721 O O . MET A 1 96 ? -7.565 2.110 -5.792 1.00 90.50 96 MET A O 1
ATOM 725 N N . GLY A 1 97 ? -8.873 1.857 -7.568 1.00 89.88 97 GLY A N 1
ATOM 726 C CA . GLY A 1 97 ? -9.735 3.006 -7.269 1.00 89.88 97 GLY A CA 1
ATOM 727 C C . GLY A 1 97 ? -9.119 4.326 -7.747 1.00 89.88 97 GLY A C 1
ATOM 728 O O . GLY A 1 97 ? -9.239 5.365 -7.086 1.00 89.88 97 GLY A O 1
ATOM 729 N N . TRP A 1 98 ? -8.398 4.273 -8.866 1.00 90.94 98 TRP A N 1
ATOM 730 C CA . TRP A 1 98 ? -7.824 5.417 -9.568 1.00 90.94 98 TRP A CA 1
ATOM 731 C C . TRP A 1 98 ? -8.748 5.895 -10.691 1.00 90.94 98 TRP A C 1
ATOM 733 O O . TRP A 1 98 ? -9.608 5.169 -11.178 1.00 90.94 98 TRP A O 1
ATOM 743 N N . SER A 1 99 ? -8.578 7.144 -11.128 1.00 89.69 99 SER A N 1
ATOM 744 C CA . SER A 1 99 ? -9.058 7.533 -12.459 1.00 89.69 99 SER A CA 1
ATOM 745 C C . SER A 1 99 ? -8.134 6.944 -13.521 1.00 89.69 99 SER A C 1
ATOM 747 O O . SER A 1 99 ? -6.928 6.919 -13.288 1.00 89.69 99 SER A O 1
ATOM 749 N N . ILE A 1 100 ? -8.662 6.602 -14.700 1.00 89.94 100 ILE A N 1
ATOM 750 C CA . ILE A 1 100 ? -7.868 6.103 -15.841 1.00 89.94 100 ILE A CA 1
ATOM 751 C C . ILE A 1 100 ? -6.678 7.029 -16.129 1.00 89.94 100 ILE A C 1
ATOM 753 O O . ILE A 1 100 ? -5.545 6.572 -16.182 1.00 89.94 100 ILE A O 1
ATOM 757 N N . ARG A 1 101 ? -6.907 8.352 -16.155 1.00 89.88 101 ARG A N 1
ATOM 758 C CA . ARG A 1 101 ? -5.837 9.355 -16.311 1.00 89.88 101 ARG A CA 1
ATOM 759 C C . ARG A 1 101 ? -4.702 9.205 -15.292 1.00 89.88 101 ARG A C 1
ATOM 761 O O . ARG A 1 101 ? -3.547 9.384 -15.641 1.00 89.88 101 ARG A O 1
ATOM 768 N N . TYR A 1 102 ? -5.035 8.912 -14.036 1.00 89.44 102 TYR A N 1
ATOM 769 C CA . TYR A 1 102 ? -4.027 8.764 -12.982 1.00 89.44 102 TYR A CA 1
ATOM 770 C C . TYR A 1 102 ? -3.299 7.425 -13.106 1.00 89.44 102 TYR A C 1
ATOM 772 O O . TYR A 1 102 ? -2.095 7.377 -12.911 1.00 89.44 102 TYR A O 1
ATOM 780 N N . ALA A 1 103 ? -4.015 6.358 -13.472 1.00 89.81 103 ALA A N 1
ATOM 781 C CA . ALA A 1 103 ? -3.394 5.072 -13.759 1.00 89.81 103 ALA A CA 1
ATOM 782 C C . ALA A 1 103 ? -2.386 5.189 -14.918 1.00 89.81 103 ALA A C 1
ATOM 784 O O . ALA A 1 103 ? -1.269 4.718 -14.765 1.00 89.81 103 ALA A O 1
ATOM 785 N N . SER A 1 104 ? -2.736 5.896 -16.003 1.00 89.50 104 SER A N 1
ATOM 786 C CA . SER A 1 104 ? -1.832 6.179 -17.135 1.00 89.50 104 SER A CA 1
ATOM 787 C C . SER A 1 104 ? -0.539 6.840 -16.660 1.00 89.50 104 SER A C 1
ATOM 789 O O . SER A 1 104 ? 0.545 6.343 -16.916 1.00 89.50 104 SER A O 1
ATOM 791 N N . GLN A 1 105 ? -0.653 7.902 -15.853 1.00 89.38 105 GLN A N 1
ATOM 792 C CA . GLN A 1 105 ? 0.501 8.652 -15.341 1.00 89.38 105 GLN A CA 1
ATOM 793 C C . GLN A 1 105 ? 1.433 7.837 -14.436 1.00 89.38 105 GLN A C 1
ATOM 795 O O . GLN A 1 105 ? 2.609 8.162 -14.340 1.00 89.38 105 GLN A O 1
ATOM 800 N N . VAL A 1 106 ? 0.905 6.840 -13.723 1.00 85.12 106 VAL A N 1
ATOM 801 C CA . VAL A 1 106 ? 1.698 5.987 -12.823 1.00 85.12 106 VAL A CA 1
ATOM 802 C C . VAL A 1 106 ? 2.339 4.816 -13.572 1.00 85.12 106 VAL A C 1
ATOM 804 O O . VAL A 1 106 ? 3.353 4.303 -13.114 1.00 85.12 106 VAL A O 1
ATOM 807 N N . ILE A 1 107 ? 1.736 4.374 -14.679 1.00 81.69 107 ILE A N 1
ATOM 808 C CA . ILE A 1 107 ? 2.114 3.149 -15.394 1.00 81.69 107 ILE A CA 1
ATOM 809 C C . ILE A 1 107 ? 2.951 3.428 -16.648 1.00 81.69 107 ILE A C 1
ATOM 811 O O . ILE A 1 107 ? 3.841 2.646 -16.952 1.00 81.69 107 ILE A O 1
ATOM 815 N N . GLU A 1 108 ? 2.701 4.522 -17.369 1.00 71.00 108 GLU A N 1
ATOM 816 C CA . GLU A 1 108 ? 3.448 4.908 -18.581 1.00 71.00 108 GLU A CA 1
ATOM 817 C C . GLU A 1 108 ? 4.800 5.581 -18.262 1.00 71.00 108 GLU A C 1
ATOM 819 O O . GLU A 1 108 ? 5.255 6.451 -19.007 1.00 71.00 108 GLU A O 1
ATOM 824 N N . HIS A 1 109 ? 5.424 5.222 -17.136 1.00 53.81 109 HIS A N 1
ATOM 825 C CA . HIS A 1 109 ? 6.730 5.734 -16.720 1.00 53.81 109 HIS A CA 1
ATOM 826 C C . HIS A 1 109 ? 7.807 4.658 -16.789 1.00 53.81 109 HIS A C 1
ATOM 828 O O . HIS A 1 109 ? 7.518 3.516 -16.366 1.00 53.81 109 HIS A O 1
#